Protein AF-A0A849WRM6-F1 (afdb_monomer_lite)

Foldseek 3Di:
DVLVVVLVVLVVVLVVLVVVLVVLVVVLVVLVVVLVVLVVVLPDPDDDPVRNVVSVVVSVVSVVVSVVSVVVNVVSVVVSVVSVVVSVVSVVVVVVVVVVVVVVVVPDDPPDPPDDDDDDDDDDDDDDDDD

pLDDT: mean 71.6, std 16.95, range [37.78, 93.0]

Sequence (131 aa):
TLNELYGDKLFALLIDHQAIELDLITLSHALDQYIIGLDKYAKSAEHTPAEQYFINSKSELLRSQLLTLTMFVKPLTDYKQNIITILDTLNMTTASAQMNDMQNLNSKPLRENNKEKKPKEPYEIMRGFHI

Radius of gyration: 36.37 Å; chains: 1; bounding box: 63×44×116 Å

Secondary structure (DSSP, 8-state):
-HHHHHHHHHHHHHHHHHHHHHHHHHHHHHHHHHHHHHHHHHHSS---HHHHHHHHHHHHHHHHHHHHHHHHHHHHHHHHHHHHHHHHHHHHHHHHHHHHHHHHHHTS---------PPPPP---------

Structure (mmCIF, N/CA/C/O backbone):
data_AF-A0A849WRM6-F1
#
_entry.id   AF-A0A849WRM6-F1
#
loop_
_atom_site.group_PDB
_atom_site.id
_atom_site.type_symbol
_atom_site.label_atom_id
_atom_site.label_alt_id
_atom_site.label_comp_id
_atom_site.label_asym_id
_atom_site.label_entity_id
_atom_site.label_seq_id
_atom_site.pdbx_PDB_ins_code
_atom_site.Cartn_x
_atom_site.Cartn_y
_atom_site.Cartn_z
_atom_site.occupancy
_atom_site.B_iso_or_equiv
_atom_site.auth_seq_id
_atom_site.auth_comp_id
_atom_site.auth_asym_id
_atom_site.auth_atom_id
_atom_site.pdbx_PDB_model_num
ATOM 1 N N . THR A 1 1 ? 15.266 -1.227 -32.917 1.00 61.25 1 THR A N 1
ATOM 2 C CA . THR A 1 1 ? 16.488 -1.950 -32.480 1.00 6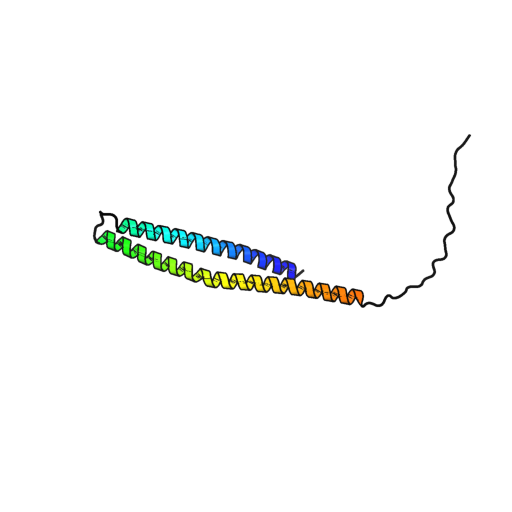1.25 1 THR A CA 1
ATOM 3 C C . THR A 1 1 ? 16.204 -2.751 -31.213 1.00 61.25 1 THR A C 1
ATOM 5 O O . THR A 1 1 ? 15.148 -2.565 -30.621 1.00 61.25 1 THR A O 1
ATOM 8 N N . LEU A 1 2 ? 17.094 -3.661 -30.786 1.00 57.31 2 LEU A N 1
ATOM 9 C CA . LEU A 1 2 ? 16.920 -4.412 -29.528 1.00 57.31 2 LEU A CA 1
ATOM 10 C C . LEU A 1 2 ? 16.798 -3.456 -28.316 1.00 57.31 2 LEU A C 1
ATOM 12 O O . LEU A 1 2 ? 15.981 -3.688 -27.431 1.00 57.31 2 LEU A O 1
ATOM 16 N N . ASN A 1 3 ? 17.539 -2.340 -28.343 1.00 61.44 3 ASN A N 1
ATOM 17 C CA . ASN A 1 3 ? 17.464 -1.271 -27.343 1.00 61.44 3 ASN A CA 1
ATOM 18 C C . ASN A 1 3 ? 16.114 -0.544 -27.332 1.00 61.44 3 ASN A C 1
ATOM 20 O O . ASN A 1 3 ? 15.598 -0.292 -26.254 1.00 61.44 3 ASN A O 1
ATOM 24 N N . GLU A 1 4 ? 15.516 -0.253 -28.491 1.00 65.81 4 GLU A N 1
ATOM 25 C CA . GLU A 1 4 ? 14.162 0.329 -28.549 1.00 65.81 4 GLU A CA 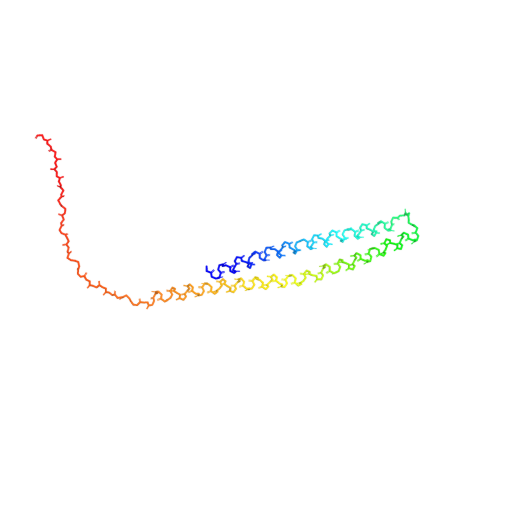1
ATOM 26 C C . GLU A 1 4 ? 13.115 -0.636 -27.964 1.00 65.81 4 GLU A C 1
ATOM 28 O O . GLU A 1 4 ? 12.329 -0.250 -27.109 1.00 65.81 4 GLU A O 1
ATOM 33 N N . LEU A 1 5 ? 13.167 -1.926 -28.327 1.00 68.31 5 LEU A N 1
ATOM 34 C CA . LEU A 1 5 ? 12.186 -2.913 -27.858 1.00 68.31 5 LEU A CA 1
ATOM 35 C C . LEU A 1 5 ? 12.258 -3.175 -26.343 1.00 68.31 5 LEU A C 1
ATOM 37 O O . LEU A 1 5 ? 11.227 -3.397 -25.707 1.00 68.31 5 LEU A O 1
ATOM 41 N N . TYR A 1 6 ? 13.460 -3.205 -25.759 1.00 72.12 6 TYR A N 1
ATOM 42 C CA . TYR A 1 6 ? 13.621 -3.374 -24.310 1.00 72.12 6 TYR A CA 1
ATOM 43 C C . TYR A 1 6 ? 13.480 -2.056 -23.540 1.00 72.12 6 TYR A C 1
ATOM 45 O O . TYR A 1 6 ? 12.997 -2.086 -22.410 1.00 72.12 6 TYR A O 1
ATOM 53 N N . GLY A 1 7 ? 13.818 -0.916 -24.149 1.00 73.19 7 GLY A N 1
ATOM 54 C CA . GLY A 1 7 ? 13.584 0.415 -23.589 1.00 73.19 7 GLY A CA 1
ATOM 55 C C . GLY A 1 7 ? 12.097 0.689 -23.376 1.00 73.19 7 GLY A C 1
ATOM 56 O O . GLY A 1 7 ? 11.702 1.037 -22.266 1.00 73.19 7 GLY A O 1
ATOM 57 N N . ASP A 1 8 ? 11.261 0.411 -24.381 1.00 72.81 8 ASP A N 1
ATOM 58 C CA . ASP A 1 8 ? 9.805 0.589 -24.285 1.00 72.81 8 ASP A CA 1
ATOM 59 C C . ASP A 1 8 ? 9.187 -0.298 -23.193 1.00 72.81 8 ASP A C 1
ATOM 61 O O . ASP A 1 8 ? 8.324 0.140 -22.432 1.00 72.81 8 ASP A O 1
ATOM 65 N N . LYS A 1 9 ? 9.664 -1.544 -23.058 1.00 74.50 9 LYS A N 1
ATOM 66 C CA . LYS A 1 9 ? 9.207 -2.468 -22.005 1.00 74.50 9 LYS A CA 1
ATOM 67 C C . LYS A 1 9 ? 9.613 -2.012 -20.606 1.00 74.50 9 LYS A C 1
ATOM 69 O O . LYS A 1 9 ? 8.813 -2.122 -19.683 1.00 74.50 9 LYS A O 1
ATOM 74 N N . LEU A 1 10 ? 10.838 -1.514 -20.441 1.00 76.56 10 LEU A N 1
ATOM 75 C CA . LEU A 1 10 ? 11.308 -0.962 -19.168 1.00 76.56 10 LEU A CA 1
ATOM 76 C C . LEU A 1 10 ? 10.547 0.316 -18.799 1.00 76.56 10 LEU A C 1
ATOM 78 O O . LEU A 1 10 ? 10.231 0.519 -17.630 1.00 76.56 10 LEU A O 1
ATOM 82 N N . PHE A 1 11 ? 10.203 1.145 -19.786 1.00 75.62 11 PHE A N 1
ATOM 83 C CA . PHE A 1 11 ? 9.400 2.345 -19.572 1.00 75.62 11 PHE A CA 1
ATOM 84 C C . PHE A 1 11 ? 7.955 2.007 -19.180 1.00 75.62 11 PHE A C 1
ATOM 86 O O . PHE A 1 11 ? 7.426 2.585 -18.234 1.00 75.62 11 PHE A O 1
ATOM 93 N N . ALA A 1 12 ? 7.335 1.025 -19.842 1.00 76.12 12 ALA A N 1
ATOM 94 C CA . ALA A 1 12 ? 6.016 0.519 -19.457 1.00 76.12 12 ALA A CA 1
ATOM 95 C C . ALA A 1 12 ? 6.020 -0.039 -18.023 1.00 76.12 12 ALA A C 1
ATOM 97 O O . ALA A 1 12 ? 5.171 0.325 -17.214 1.00 76.12 12 ALA A O 1
ATOM 98 N N . LEU A 1 13 ? 7.040 -0.829 -17.674 1.00 79.25 13 LEU A N 1
ATOM 99 C CA . LEU A 1 13 ? 7.220 -1.362 -16.323 1.00 79.25 13 LEU A CA 1
ATOM 100 C C . LEU A 1 13 ? 7.381 -0.250 -15.271 1.00 79.25 13 LEU A C 1
ATOM 102 O O . LEU A 1 13 ? 6.887 -0.387 -14.155 1.00 79.25 13 LEU A O 1
ATOM 106 N N . LEU A 1 14 ? 8.048 0.857 -15.617 1.00 79.44 14 LEU A N 1
ATOM 107 C CA . LEU A 1 14 ? 8.190 2.022 -14.740 1.00 79.44 14 LEU A CA 1
ATOM 108 C C . LEU A 1 14 ? 6.838 2.702 -14.468 1.00 79.44 14 LEU A C 1
ATOM 110 O O . LEU A 1 14 ? 6.570 3.086 -13.328 1.00 79.44 14 LEU A O 1
ATOM 114 N N . ILE A 1 15 ? 5.991 2.831 -15.494 1.00 76.38 15 ILE A N 1
ATOM 115 C CA . ILE A 1 15 ? 4.639 3.394 -15.368 1.00 76.38 15 ILE A CA 1
ATOM 116 C C . ILE A 1 15 ? 3.771 2.496 -14.483 1.00 76.38 15 ILE A C 1
ATOM 118 O O . ILE A 1 15 ? 3.176 2.989 -13.523 1.00 76.38 15 ILE A O 1
ATOM 122 N N . ASP A 1 16 ? 3.745 1.189 -14.756 1.00 79.06 16 ASP A N 1
ATOM 123 C CA . ASP A 1 16 ? 2.978 0.216 -13.966 1.00 79.06 16 ASP A CA 1
ATOM 124 C C . ASP A 1 16 ? 3.421 0.230 -12.500 1.00 79.06 16 ASP A C 1
ATOM 126 O O . ASP A 1 16 ? 2.603 0.253 -11.580 1.00 79.06 16 ASP A O 1
ATOM 130 N N . HIS A 1 17 ? 4.731 0.295 -12.268 1.00 82.75 17 HIS A N 1
ATOM 131 C CA . HIS A 1 17 ? 5.289 0.396 -10.931 1.00 82.75 17 HIS A CA 1
ATOM 132 C C . HIS A 1 17 ? 4.853 1.679 -10.208 1.00 82.75 17 HIS A C 1
ATOM 134 O O . HIS A 1 17 ? 4.506 1.641 -9.027 1.00 82.75 17 HIS A O 1
ATOM 140 N N . GLN A 1 18 ? 4.874 2.824 -10.892 1.00 79.81 18 GLN A N 1
ATOM 141 C CA . GLN A 1 18 ? 4.431 4.093 -10.316 1.00 79.81 18 GLN A CA 1
ATOM 142 C C . GLN A 1 18 ? 2.929 4.081 -9.989 1.00 79.81 18 GLN A C 1
ATOM 144 O O . GLN A 1 18 ? 2.529 4.658 -8.978 1.00 79.81 18 GLN A O 1
ATOM 149 N N . ALA A 1 19 ? 2.111 3.406 -10.800 1.00 81.38 19 ALA A N 1
ATOM 150 C CA . ALA A 1 19 ? 0.693 3.211 -10.513 1.00 81.38 19 ALA A CA 1
ATOM 151 C C . ALA A 1 19 ? 0.487 2.354 -9.251 1.00 81.38 19 ALA A C 1
ATOM 153 O O . ALA A 1 19 ? -0.237 2.765 -8.350 1.00 81.38 19 ALA A O 1
ATOM 154 N N . ILE A 1 20 ? 1.202 1.230 -9.129 1.00 83.06 20 ILE A N 1
ATOM 155 C CA . ILE A 1 20 ? 1.151 0.360 -7.940 1.00 83.06 20 ILE A CA 1
ATOM 156 C C . ILE A 1 20 ? 1.614 1.105 -6.677 1.00 83.06 20 ILE A C 1
ATOM 158 O O . ILE A 1 20 ? 1.003 0.971 -5.618 1.00 83.06 20 ILE A O 1
ATOM 162 N N . GLU A 1 21 ? 2.684 1.901 -6.775 1.00 83.31 21 GLU A N 1
ATOM 163 C CA . GLU A 1 21 ? 3.181 2.741 -5.675 1.00 83.31 21 GLU A CA 1
ATOM 164 C C . GLU A 1 21 ? 2.099 3.727 -5.203 1.00 83.31 21 GLU A C 1
ATOM 166 O O . GLU A 1 21 ? 1.846 3.842 -4.002 1.00 83.31 21 GLU A O 1
ATOM 171 N N . LEU A 1 22 ? 1.420 4.392 -6.143 1.00 83.81 22 LEU A N 1
ATOM 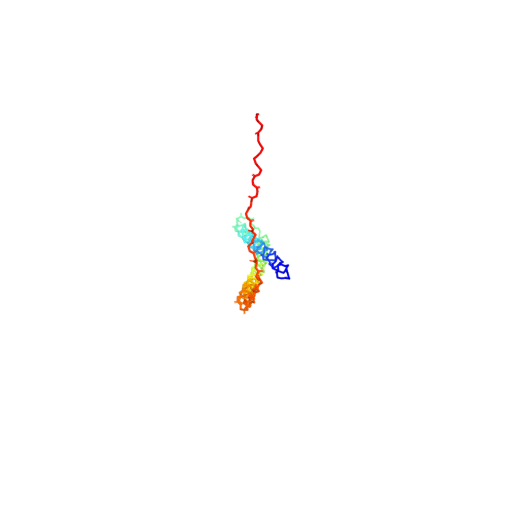172 C CA . LEU A 1 22 ? 0.339 5.325 -5.837 1.00 83.81 22 LEU A CA 1
ATOM 173 C C . LEU A 1 22 ? -0.859 4.617 -5.191 1.00 83.81 22 LEU A C 1
ATOM 175 O O . LEU A 1 22 ? -1.340 5.074 -4.154 1.00 83.81 22 LEU A O 1
ATOM 179 N N . ASP A 1 23 ? -1.291 3.486 -5.748 1.00 84.81 23 ASP A N 1
ATOM 180 C CA . ASP A 1 23 ? -2.405 2.696 -5.219 1.00 84.81 23 ASP A CA 1
ATOM 181 C C . ASP A 1 23 ? -2.133 2.228 -3.783 1.00 84.81 23 ASP A C 1
ATOM 183 O O . ASP A 1 23 ? -3.012 2.310 -2.920 1.00 84.81 23 ASP A O 1
ATOM 187 N N . LEU A 1 24 ? -0.902 1.798 -3.484 1.00 85.69 24 LEU A N 1
ATOM 188 C CA . LEU A 1 24 ? -0.502 1.398 -2.132 1.00 85.69 24 LEU A CA 1
ATOM 189 C C . LEU A 1 24 ? -0.492 2.570 -1.150 1.00 85.69 24 LEU A C 1
ATOM 191 O O . LEU A 1 24 ? -0.926 2.400 -0.007 1.00 85.69 24 LEU A O 1
ATOM 195 N N . ILE A 1 25 ? -0.030 3.750 -1.571 1.00 85.56 25 ILE A N 1
ATOM 196 C CA . ILE A 1 25 ? -0.078 4.967 -0.746 1.00 85.56 25 ILE A CA 1
ATOM 197 C C . ILE A 1 25 ? -1.535 5.340 -0.456 1.00 85.56 25 ILE A C 1
ATOM 199 O O . ILE A 1 25 ? -1.893 5.571 0.702 1.00 85.56 25 ILE A O 1
ATOM 203 N N . THR A 1 26 ? -2.391 5.348 -1.480 1.00 87.12 26 THR A N 1
ATOM 204 C CA . THR A 1 26 ? -3.819 5.656 -1.342 1.00 87.12 26 THR A CA 1
ATOM 205 C C . THR A 1 26 ? -4.524 4.655 -0.430 1.00 87.12 26 THR A C 1
ATOM 207 O O . THR A 1 26 ? -5.262 5.066 0.467 1.00 87.12 26 THR A O 1
ATOM 210 N N . LEU A 1 27 ? -4.266 3.354 -0.596 1.00 86.44 27 LEU A N 1
ATOM 211 C CA . LEU A 1 27 ? -4.844 2.307 0.246 1.00 86.44 27 LEU A CA 1
ATOM 212 C C . LEU A 1 27 ? -4.361 2.412 1.696 1.00 86.44 27 LEU A C 1
ATOM 214 O O . LEU A 1 27 ? -5.171 2.311 2.617 1.00 86.44 27 LEU A O 1
ATOM 218 N N . SER A 1 28 ? -3.065 2.659 1.905 1.00 88.12 28 SER A N 1
ATOM 219 C CA . SER A 1 28 ? -2.489 2.846 3.243 1.00 88.12 28 SER A CA 1
ATOM 220 C C . SER A 1 28 ? -3.119 4.048 3.946 1.00 88.12 28 SER A C 1
ATOM 222 O O . SER A 1 28 ? -3.506 3.951 5.109 1.00 88.12 28 SER A O 1
ATOM 224 N N . HIS A 1 29 ? -3.300 5.159 3.227 1.00 88.94 29 HIS A N 1
ATOM 225 C CA . HIS A 1 29 ? -3.964 6.343 3.760 1.00 88.94 29 HIS A CA 1
ATOM 226 C C . HIS A 1 29 ? -5.438 6.082 4.102 1.00 88.94 29 HIS A C 1
ATOM 228 O O . HIS A 1 29 ? -5.888 6.433 5.192 1.00 88.94 29 HIS A O 1
ATOM 234 N N . ALA A 1 30 ? -6.192 5.433 3.209 1.00 89.38 30 ALA A N 1
ATOM 235 C CA . ALA A 1 30 ? -7.595 5.099 3.452 1.00 89.38 30 ALA A CA 1
ATOM 236 C C . ALA A 1 30 ? -7.763 4.176 4.672 1.00 89.38 30 ALA A C 1
ATOM 238 O O . ALA A 1 30 ? -8.659 4.382 5.494 1.00 89.38 30 ALA A O 1
ATOM 239 N N . LEU A 1 31 ? -6.873 3.191 4.816 1.00 89.00 31 LEU A N 1
ATOM 240 C CA . LEU A 1 31 ? -6.861 2.272 5.949 1.00 89.00 31 LEU A CA 1
ATOM 241 C C . LEU A 1 31 ? -6.531 2.988 7.266 1.00 89.00 31 LEU A C 1
ATOM 243 O O . LEU A 1 31 ? -7.207 2.752 8.267 1.00 89.00 31 LEU A O 1
ATOM 247 N N . ASP A 1 32 ? -5.554 3.896 7.266 1.00 91.19 32 ASP A N 1
ATOM 248 C CA . ASP A 1 32 ? -5.218 4.724 8.431 1.00 91.19 32 ASP A CA 1
ATOM 249 C C . ASP A 1 32 ? -6.406 5.596 8.876 1.00 91.19 32 ASP A C 1
ATOM 251 O O . ASP A 1 32 ? -6.791 5.589 10.048 1.00 91.19 32 ASP A O 1
ATOM 255 N N . GLN A 1 33 ? -7.084 6.260 7.931 1.00 93.00 33 GLN A N 1
ATOM 256 C CA . GLN A 1 33 ? -8.295 7.035 8.232 1.00 93.00 33 GLN A CA 1
ATOM 257 C C . GLN A 1 33 ? -9.421 6.165 8.804 1.00 93.00 33 GLN A C 1
ATOM 259 O O . GLN A 1 33 ? -10.114 6.582 9.737 1.00 93.00 33 GLN A O 1
ATOM 264 N N . TYR A 1 34 ? -9.589 4.946 8.288 1.00 91.06 34 TYR A N 1
ATOM 265 C CA . TYR A 1 34 ? -10.572 4.003 8.810 1.00 91.06 34 TYR A CA 1
ATOM 266 C C . TYR A 1 34 ? -10.241 3.555 10.244 1.00 91.06 34 TYR A C 1
ATOM 268 O O . TYR A 1 34 ? -11.131 3.539 11.096 1.00 91.06 34 TYR A O 1
ATOM 276 N N . ILE A 1 35 ? -8.967 3.275 10.550 1.00 90.50 35 ILE A N 1
ATOM 277 C CA . ILE A 1 35 ? -8.501 2.956 11.913 1.00 90.50 35 ILE A CA 1
ATOM 278 C C . ILE A 1 35 ? -8.777 4.126 12.866 1.00 90.50 35 ILE A C 1
ATOM 280 O O . ILE A 1 35 ? -9.326 3.919 13.948 1.00 90.50 35 ILE A O 1
ATOM 284 N N . ILE A 1 36 ? -8.475 5.362 12.456 1.00 91.31 36 ILE A N 1
ATOM 285 C CA . ILE A 1 36 ? -8.774 6.570 13.244 1.00 91.31 36 ILE A CA 1
ATOM 286 C C . ILE A 1 36 ? -10.283 6.695 13.504 1.00 91.31 36 ILE A C 1
ATOM 288 O O . ILE A 1 36 ? -10.698 7.060 14.608 1.00 91.31 36 ILE A O 1
ATOM 292 N N . GLY A 1 37 ? -11.114 6.401 12.501 1.00 89.56 37 GLY A N 1
ATOM 293 C CA . GLY A 1 37 ? -12.571 6.368 12.632 1.00 89.56 37 GLY A CA 1
ATOM 294 C C . GLY A 1 37 ? -13.041 5.326 13.647 1.00 89.56 37 GLY A C 1
ATOM 295 O O . GLY A 1 37 ? -13.842 5.648 14.525 1.00 89.56 37 GLY A O 1
ATOM 296 N N . LEU A 1 38 ? -12.490 4.111 13.582 1.00 86.31 38 LEU A N 1
ATOM 297 C CA . LEU A 1 38 ? -12.773 3.039 14.537 1.00 86.31 38 LEU A CA 1
ATOM 298 C C . LEU A 1 38 ? -12.349 3.395 15.961 1.00 86.31 38 LEU A C 1
ATOM 300 O O . LEU A 1 38 ? -13.106 3.145 16.891 1.00 86.31 38 LEU A O 1
ATOM 304 N N . ASP A 1 39 ? -11.188 4.019 16.155 1.00 88.06 39 ASP A N 1
ATOM 305 C CA . ASP A 1 39 ? -10.739 4.445 17.485 1.00 88.06 39 ASP A CA 1
ATOM 306 C C . ASP A 1 39 ? -11.642 5.532 18.078 1.00 88.06 39 ASP A C 1
ATOM 308 O O . ASP A 1 39 ? -11.896 5.553 19.283 1.00 88.06 39 ASP A O 1
ATOM 312 N N . LYS A 1 40 ? -12.124 6.460 17.241 1.00 89.94 40 LYS A N 1
ATOM 313 C CA . LYS A 1 40 ? -13.099 7.480 17.656 1.00 89.94 40 LYS A CA 1
ATOM 314 C C . LYS A 1 40 ? -14.433 6.840 18.017 1.00 89.94 40 LYS A C 1
ATOM 316 O O . LYS A 1 40 ? -15.005 7.204 19.039 1.00 89.94 40 LYS A O 1
ATOM 321 N N . TYR A 1 41 ? -14.885 5.879 17.214 1.00 86.56 41 TYR A N 1
ATOM 322 C CA . TYR A 1 41 ? -16.084 5.098 17.495 1.00 86.56 41 TYR A CA 1
ATOM 323 C C . TYR A 1 41 ? -15.936 4.323 18.805 1.00 86.56 41 TYR A C 1
ATOM 325 O O . TYR A 1 41 ? -16.787 4.449 19.668 1.00 86.56 41 TYR A O 1
ATOM 333 N N . ALA A 1 42 ? -14.815 3.639 19.039 1.00 85.38 42 ALA A N 1
ATOM 334 C CA . ALA A 1 42 ? -14.546 2.946 20.300 1.00 85.38 42 ALA A CA 1
ATOM 335 C C . ALA A 1 42 ? -14.602 3.886 21.518 1.00 85.38 42 ALA A C 1
ATOM 337 O O . ALA A 1 42 ? -14.958 3.469 22.614 1.00 85.38 42 ALA A O 1
ATOM 338 N N . LYS A 1 43 ? -14.226 5.157 21.348 1.00 85.62 43 LYS A N 1
ATOM 339 C CA . LYS A 1 43 ? -14.233 6.170 22.415 1.00 85.62 43 LYS A CA 1
ATOM 340 C C . LYS A 1 43 ? -15.582 6.875 22.588 1.00 85.62 43 LYS A C 1
ATOM 342 O O . LYS A 1 43 ? -15.718 7.641 23.542 1.00 85.62 43 LYS A O 1
ATOM 347 N N . SER A 1 44 ? -16.556 6.671 21.698 1.00 85.44 44 SER A N 1
ATOM 348 C CA . SER A 1 44 ? -17.891 7.243 21.878 1.00 85.44 44 SER A CA 1
ATOM 349 C C . SER A 1 44 ? -18.627 6.520 23.006 1.00 85.44 44 SER A C 1
ATOM 351 O O . SER A 1 44 ? -18.528 5.303 23.138 1.00 85.44 44 SER A O 1
ATOM 353 N N . ALA A 1 45 ? -19.359 7.265 23.831 1.00 64.31 45 ALA A N 1
ATOM 354 C CA . ALA A 1 45 ? -20.108 6.701 24.946 1.00 64.31 45 ALA A CA 1
ATOM 355 C C . ALA A 1 45 ? -21.318 5.917 24.416 1.00 64.31 45 ALA A C 1
ATOM 357 O O . ALA A 1 45 ? -22.259 6.555 23.968 1.00 64.31 45 ALA A O 1
ATOM 358 N N . GLU A 1 46 ? -21.228 4.579 24.409 1.00 80.00 46 GLU A N 1
ATOM 359 C CA . GLU A 1 46 ? -22.313 3.564 24.418 1.00 80.00 46 GLU A CA 1
ATOM 360 C C . GLU A 1 46 ? -21.799 2.204 23.888 1.00 80.00 46 GLU A C 1
ATOM 362 O O . GLU A 1 46 ? -22.358 1.632 22.960 1.00 80.00 46 GLU A O 1
ATOM 367 N N . HIS A 1 47 ? -20.726 1.661 24.478 1.00 85.56 47 HIS A N 1
ATOM 368 C CA . HIS A 1 47 ? -20.251 0.306 24.154 1.00 85.56 47 HIS A CA 1
ATOM 369 C C . HIS A 1 47 ? -20.276 -0.586 25.383 1.00 85.56 47 HIS A C 1
ATOM 371 O O . HIS A 1 47 ? -19.804 -0.215 26.461 1.00 85.56 47 HIS A O 1
ATOM 377 N N . THR A 1 48 ? -20.783 -1.800 25.218 1.00 90.50 48 THR A N 1
ATOM 378 C CA . THR A 1 48 ? -20.557 -2.873 26.181 1.00 90.50 48 THR A CA 1
ATOM 379 C C . THR A 1 48 ? -19.071 -3.265 26.189 1.00 90.50 48 THR A C 1
ATOM 381 O O . THR A 1 48 ? -18.366 -3.096 25.189 1.00 90.50 48 THR A O 1
ATOM 384 N N . PRO A 1 49 ? -18.558 -3.868 27.279 1.00 90.06 49 PRO A N 1
ATOM 385 C CA . PRO A 1 49 ? -17.174 -4.348 27.322 1.00 90.06 49 PRO A CA 1
ATOM 386 C C . PRO A 1 49 ? -16.813 -5.326 26.189 1.00 90.06 49 PRO A C 1
ATOM 388 O O . PRO A 1 49 ? -15.673 -5.343 25.728 1.00 90.06 49 PRO A O 1
ATOM 391 N N . ALA A 1 50 ? -17.779 -6.124 25.719 1.00 90.50 50 ALA A N 1
ATOM 392 C CA . ALA A 1 50 ? -17.582 -7.059 24.614 1.00 90.50 50 ALA A CA 1
ATOM 393 C C . ALA A 1 50 ? -17.434 -6.338 23.263 1.00 90.50 50 ALA A C 1
ATOM 395 O O . ALA A 1 50 ? -16.557 -6.690 22.474 1.00 90.50 50 ALA A O 1
ATOM 396 N N . GLU A 1 51 ? -18.240 -5.303 23.014 1.00 89.62 51 GLU A N 1
ATOM 397 C CA . GLU A 1 51 ? -18.123 -4.455 21.821 1.00 89.62 51 GLU A CA 1
ATOM 398 C C . GLU A 1 51 ? -16.802 -3.689 21.827 1.00 89.62 51 GLU A C 1
ATOM 400 O O . GLU A 1 51 ? -16.085 -3.692 20.829 1.00 89.62 51 GLU A O 1
ATOM 405 N N . GLN A 1 52 ? -16.416 -3.133 22.979 1.00 89.19 52 GLN A N 1
ATOM 406 C CA . GLN A 1 52 ? -15.132 -2.457 23.155 1.00 89.19 52 GLN A CA 1
ATOM 407 C C . GLN A 1 52 ? -13.955 -3.382 22.810 1.00 89.19 52 GLN A C 1
ATOM 409 O O . GLN A 1 52 ? -13.045 -2.999 22.073 1.00 89.19 52 GLN A O 1
ATOM 414 N N . TYR A 1 53 ? -13.983 -4.617 23.319 1.00 89.62 53 TYR A N 1
ATOM 415 C CA . TYR A 1 53 ? -12.971 -5.629 23.027 1.00 89.62 53 TYR A CA 1
ATOM 416 C C . TYR A 1 53 ? -12.937 -5.983 21.535 1.00 89.62 53 TYR A C 1
ATOM 418 O O . TYR A 1 53 ? -11.866 -6.014 20.926 1.00 89.62 53 TYR A O 1
ATOM 426 N N . PHE A 1 54 ? -14.106 -6.194 20.924 1.00 90.06 54 PHE A N 1
ATOM 427 C CA . PHE A 1 54 ? -14.209 -6.498 19.502 1.00 90.06 54 PHE A CA 1
ATOM 428 C C . PHE A 1 54 ? -13.641 -5.367 18.636 1.00 90.06 54 PHE A C 1
ATOM 430 O O . PHE A 1 54 ? -12.788 -5.630 17.786 1.00 90.06 54 PHE A O 1
ATOM 437 N N . ILE A 1 55 ? -14.043 -4.116 18.877 1.00 87.38 55 ILE A N 1
ATOM 438 C CA . ILE A 1 55 ? -13.572 -2.952 18.113 1.00 87.38 55 ILE A CA 1
ATOM 439 C C . ILE A 1 55 ? -12.053 -2.803 18.248 1.00 87.38 55 ILE A C 1
ATOM 441 O O . ILE A 1 55 ? -11.361 -2.684 17.237 1.00 87.38 55 ILE A O 1
ATOM 445 N N . ASN A 1 56 ? -11.517 -2.907 19.468 1.00 87.44 56 ASN A N 1
ATOM 446 C CA . ASN A 1 56 ? -10.076 -2.816 19.705 1.00 87.44 56 ASN A CA 1
ATOM 447 C C . ASN A 1 56 ? -9.301 -3.920 18.969 1.00 87.44 56 ASN A C 1
ATOM 449 O O . ASN A 1 56 ? -8.307 -3.624 18.305 1.00 87.44 56 ASN A O 1
ATOM 453 N N . SER A 1 57 ? -9.791 -5.166 19.003 1.00 86.38 57 SER A N 1
ATOM 454 C CA . SER A 1 57 ? -9.159 -6.286 18.289 1.00 86.38 57 SER A CA 1
ATOM 455 C C . SER A 1 57 ? -9.133 -6.073 16.769 1.00 86.38 57 SER A C 1
ATOM 457 O O . SER A 1 57 ? -8.162 -6.422 16.095 1.00 86.38 57 SER A O 1
ATOM 459 N N . LYS A 1 58 ? -10.178 -5.443 16.213 1.00 87.00 58 LYS A N 1
ATOM 460 C CA . LYS A 1 58 ? -10.226 -5.073 14.796 1.00 87.00 58 LYS A CA 1
ATOM 461 C C . LYS A 1 58 ? -9.243 -3.954 14.483 1.00 87.00 58 LYS A C 1
ATOM 463 O O . LYS A 1 58 ? -8.505 -4.082 13.510 1.00 87.00 58 LYS A O 1
ATOM 468 N N . SER A 1 59 ? -9.172 -2.911 15.308 1.00 86.38 59 SER A N 1
ATOM 469 C CA . SER A 1 59 ? -8.187 -1.840 15.133 1.00 86.38 59 SER A CA 1
ATOM 470 C C . SER A 1 59 ? -6.748 -2.367 15.182 1.00 86.38 59 SER A C 1
ATOM 472 O O . SER A 1 59 ? -5.925 -1.967 14.362 1.00 86.38 59 SER A O 1
ATOM 474 N N . GLU A 1 60 ? -6.423 -3.292 16.089 1.00 89.44 60 GLU A N 1
ATOM 475 C CA . GLU A 1 60 ? -5.094 -3.923 16.156 1.00 89.44 60 GLU A CA 1
ATOM 476 C C . GLU A 1 60 ? -4.760 -4.742 14.904 1.00 89.44 60 GLU A C 1
ATOM 478 O O . GLU A 1 60 ? -3.679 -4.579 14.332 1.00 89.44 60 GLU A O 1
ATOM 483 N N . LEU A 1 61 ? -5.700 -5.564 14.425 1.00 90.25 61 LEU A N 1
ATOM 484 C CA . LEU A 1 61 ? -5.522 -6.322 13.185 1.00 90.25 61 LEU A CA 1
ATOM 485 C C . LEU A 1 61 ? -5.277 -5.394 11.986 1.00 90.25 61 LEU A C 1
ATOM 487 O O . LEU A 1 61 ? -4.359 -5.625 11.199 1.00 90.25 61 LEU A O 1
ATOM 491 N N . LEU A 1 62 ? -6.066 -4.326 11.860 1.00 88.44 62 LEU A N 1
ATOM 492 C CA . LEU A 1 62 ? -5.940 -3.372 10.758 1.00 88.44 62 LEU A CA 1
ATOM 493 C C . LEU A 1 62 ? -4.612 -2.606 10.817 1.00 88.44 62 LEU A C 1
ATOM 495 O O . LEU A 1 62 ? -3.989 -2.399 9.778 1.00 88.44 62 LEU A O 1
ATOM 499 N N . ARG A 1 63 ? -4.114 -2.257 12.012 1.00 89.88 63 ARG A N 1
ATOM 500 C CA . ARG A 1 63 ? -2.771 -1.666 12.173 1.00 89.88 63 ARG A CA 1
ATOM 501 C C . ARG A 1 63 ? -1.661 -2.620 11.732 1.00 89.88 63 ARG A C 1
ATOM 503 O O . ARG A 1 63 ? -0.698 -2.184 11.106 1.00 89.88 63 ARG A O 1
ATOM 510 N N . SER A 1 64 ? -1.799 -3.918 12.006 1.00 91.38 64 SER A N 1
ATOM 511 C CA . SER A 1 64 ? -0.851 -4.931 11.520 1.00 91.38 64 SER A CA 1
ATOM 512 C C . SER A 1 64 ? -0.863 -5.049 9.988 1.00 91.38 64 SER A C 1
ATOM 514 O O . SER A 1 64 ? 0.198 -5.134 9.359 1.00 91.38 64 SER A O 1
ATOM 516 N N . GLN A 1 65 ? -2.043 -4.982 9.368 1.00 87.12 65 GLN A N 1
ATOM 517 C CA . GLN A 1 65 ? -2.175 -4.973 7.908 1.00 87.12 65 GLN A CA 1
ATOM 518 C C . GLN A 1 65 ? -1.604 -3.690 7.287 1.00 87.12 65 GLN A C 1
ATOM 520 O O . GLN A 1 65 ? -0.897 -3.766 6.284 1.00 87.12 65 GLN A O 1
ATOM 525 N N . LEU A 1 66 ? -1.826 -2.530 7.912 1.00 87.69 66 LEU A N 1
ATOM 526 C CA . LEU A 1 66 ? -1.245 -1.253 7.489 1.00 87.69 66 LEU A CA 1
ATOM 527 C C . LEU A 1 66 ? 0.289 -1.282 7.532 1.00 87.69 66 LEU A C 1
ATOM 529 O O . LEU A 1 66 ? 0.948 -0.854 6.583 1.00 87.69 66 LEU A O 1
ATOM 533 N N . LEU A 1 67 ? 0.869 -1.844 8.598 1.00 89.06 67 LEU A N 1
ATOM 534 C CA . LEU A 1 67 ? 2.316 -2.044 8.693 1.00 89.06 67 LEU A CA 1
ATOM 535 C C . LEU A 1 67 ? 2.827 -2.922 7.542 1.00 89.06 67 LEU A C 1
ATOM 537 O O . LEU A 1 67 ? 3.815 -2.578 6.898 1.00 89.06 67 LEU A O 1
ATOM 541 N N . THR A 1 68 ? 2.117 -4.012 7.246 1.00 84.19 68 THR A N 1
ATOM 542 C CA . THR A 1 68 ? 2.452 -4.920 6.140 1.00 84.19 68 THR A CA 1
ATOM 543 C C . THR A 1 68 ? 2.431 -4.201 4.791 1.00 84.19 68 THR A C 1
ATOM 545 O O . THR A 1 68 ? 3.397 -4.302 4.040 1.00 84.19 68 THR A O 1
ATOM 548 N N . LEU A 1 69 ? 1.385 -3.420 4.499 1.00 81.62 69 LEU A N 1
ATOM 549 C CA . LEU A 1 69 ? 1.300 -2.618 3.270 1.00 81.62 69 LEU A CA 1
ATOM 550 C C . LEU A 1 69 ? 2.471 -1.633 3.154 1.00 81.62 69 LEU A C 1
ATOM 552 O O . LEU A 1 69 ? 3.103 -1.537 2.103 1.00 81.62 69 LEU A O 1
ATOM 556 N N . THR A 1 70 ? 2.823 -0.973 4.257 1.00 79.00 70 THR A N 1
ATOM 557 C CA . THR A 1 70 ? 3.927 -0.001 4.302 1.00 79.00 70 THR A CA 1
ATOM 558 C C . THR A 1 70 ? 5.291 -0.665 4.067 1.00 79.00 70 THR A C 1
ATOM 560 O O . THR A 1 70 ? 6.173 -0.071 3.446 1.00 79.00 70 THR A O 1
ATOM 563 N N . MET A 1 71 ? 5.473 -1.920 4.496 1.00 81.69 71 MET A N 1
ATOM 564 C CA . MET A 1 71 ? 6.709 -2.677 4.258 1.00 81.69 71 MET A CA 1
ATOM 565 C C . MET A 1 71 ? 6.960 -2.984 2.776 1.00 81.69 71 MET A C 1
ATOM 567 O O . MET A 1 71 ? 8.118 -3.131 2.389 1.00 81.69 71 MET A O 1
ATOM 571 N N . PHE A 1 72 ? 5.921 -3.042 1.940 1.00 76.44 72 PHE A N 1
ATOM 572 C CA . PHE A 1 72 ? 6.078 -3.258 0.498 1.00 76.44 72 PHE A CA 1
ATOM 573 C C . PHE A 1 72 ? 6.478 -1.993 -0.270 1.00 76.44 72 PHE A C 1
ATOM 575 O O . PHE A 1 72 ? 7.027 -2.105 -1.362 1.00 76.44 72 PHE A O 1
ATOM 582 N N . VAL A 1 73 ? 6.292 -0.800 0.302 1.00 72.00 73 VAL A N 1
ATOM 583 C CA . VAL A 1 73 ? 6.616 0.469 -0.372 1.00 72.00 73 VAL A CA 1
ATOM 584 C C . VAL A 1 73 ? 8.125 0.624 -0.598 1.00 72.00 73 VAL A C 1
ATOM 586 O O . VAL A 1 73 ? 8.548 1.017 -1.680 1.00 72.00 73 VAL A O 1
ATOM 589 N N . LYS A 1 74 ? 8.967 0.260 0.379 1.00 71.25 74 LYS A N 1
ATOM 590 C CA . LYS A 1 74 ? 10.431 0.420 0.270 1.00 71.25 74 LYS A CA 1
ATOM 591 C C . LYS A 1 74 ? 11.064 -0.458 -0.833 1.00 71.25 74 LYS A C 1
ATOM 593 O O . LYS A 1 74 ? 11.791 0.096 -1.655 1.00 71.25 74 LYS A O 1
ATOM 598 N N . PRO A 1 75 ? 10.782 -1.775 -0.918 1.00 74.56 75 PRO A N 1
ATOM 599 C CA . PRO A 1 75 ? 11.260 -2.611 -2.023 1.00 74.56 75 PRO A CA 1
ATOM 600 C C . PRO A 1 75 ? 10.809 -2.123 -3.404 1.00 74.56 75 PRO A C 1
ATOM 602 O O . PRO A 1 75 ? 11.549 -2.270 -4.375 1.00 74.56 75 PRO A O 1
ATOM 605 N N . LEU A 1 76 ? 9.615 -1.529 -3.492 1.00 74.50 76 LEU A N 1
ATOM 606 C CA . LEU A 1 76 ? 9.113 -0.918 -4.720 1.00 74.50 76 LEU A CA 1
ATOM 607 C C . LEU A 1 76 ? 9.968 0.302 -5.105 1.00 74.50 76 LEU A C 1
ATOM 609 O O . LEU A 1 76 ? 10.469 0.389 -6.225 1.00 74.50 76 LEU A O 1
ATOM 613 N N . THR A 1 77 ? 10.256 1.211 -4.170 1.00 74.44 77 THR A 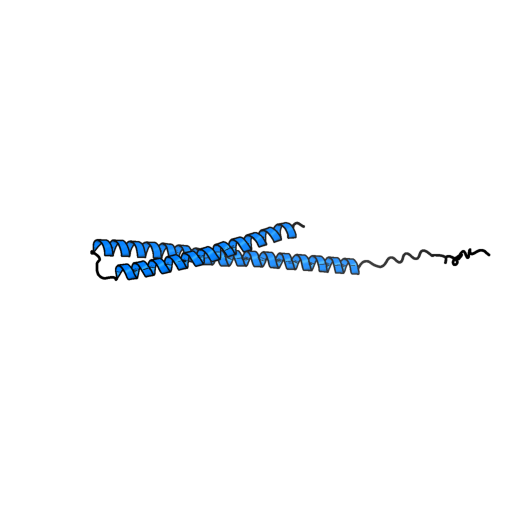N 1
ATOM 614 C CA . THR A 1 77 ? 11.155 2.348 -4.443 1.00 74.44 77 THR A CA 1
ATOM 615 C C . THR A 1 77 ? 12.532 1.896 -4.953 1.00 74.44 77 THR A C 1
ATOM 617 O O . THR A 1 77 ? 13.039 2.455 -5.929 1.00 74.44 77 THR A O 1
ATOM 620 N N . ASP A 1 78 ? 13.110 0.853 -4.353 1.00 78.50 78 ASP A N 1
ATOM 621 C CA . ASP A 1 78 ? 14.403 0.303 -4.779 1.00 78.50 78 ASP A CA 1
ATOM 622 C C . ASP A 1 78 ? 14.320 -0.318 -6.193 1.00 78.50 78 ASP A C 1
ATOM 624 O O . ASP A 1 78 ? 15.202 -0.109 -7.030 1.00 78.50 78 ASP A O 1
ATOM 628 N N . TYR A 1 79 ? 13.236 -1.037 -6.506 1.00 77.00 79 TYR A N 1
ATOM 629 C CA . TYR A 1 79 ? 13.003 -1.628 -7.829 1.00 77.00 79 TYR A CA 1
ATOM 630 C C . TYR A 1 79 ? 12.840 -0.568 -8.929 1.00 77.00 79 TYR A C 1
ATOM 632 O O . TYR A 1 79 ? 13.455 -0.675 -9.993 1.00 77.00 79 TYR A O 1
ATOM 640 N N . LYS A 1 80 ? 12.089 0.503 -8.651 1.00 79.31 80 LYS A N 1
ATOM 641 C CA . LYS A 1 80 ? 11.959 1.681 -9.524 1.00 79.31 80 LYS A CA 1
ATOM 642 C C . LYS A 1 80 ? 13.311 2.317 -9.823 1.00 79.31 80 LYS A C 1
ATOM 644 O O . LYS A 1 80 ? 13.615 2.596 -10.983 1.00 79.31 80 LYS A O 1
ATOM 649 N N . GLN A 1 81 ? 14.135 2.514 -8.793 1.00 79.69 81 GLN A N 1
ATOM 650 C CA . GLN A 1 81 ? 15.457 3.112 -8.958 1.00 79.69 81 GLN A CA 1
ATOM 651 C C . GLN A 1 81 ? 16.364 2.243 -9.840 1.00 79.69 81 GLN A C 1
ATOM 653 O O . GLN A 1 81 ? 17.072 2.775 -10.694 1.00 79.69 81 GLN A O 1
ATOM 658 N N . ASN A 1 82 ? 16.281 0.915 -9.709 1.00 79.81 82 ASN A N 1
ATOM 659 C CA . ASN A 1 82 ? 17.012 -0.010 -10.576 1.00 79.81 82 ASN A CA 1
ATOM 660 C C . ASN A 1 82 ? 16.571 0.091 -12.047 1.00 79.81 82 ASN A C 1
ATOM 662 O O . ASN A 1 82 ? 17.427 0.102 -12.931 1.00 79.81 82 ASN A O 1
ATOM 666 N N . ILE A 1 83 ? 15.266 0.214 -12.328 1.00 77.19 83 ILE A N 1
ATOM 667 C CA . ILE A 1 83 ? 14.761 0.417 -13.701 1.00 77.19 83 ILE A CA 1
ATOM 668 C C . ILE A 1 83 ? 15.307 1.723 -14.289 1.00 77.19 83 ILE A C 1
ATOM 670 O O . ILE A 1 83 ? 15.780 1.724 -15.426 1.00 77.19 83 ILE A O 1
ATOM 674 N N . ILE A 1 84 ? 15.299 2.812 -13.512 1.00 80.62 84 ILE A N 1
ATOM 675 C CA . ILE A 1 84 ? 15.851 4.110 -13.932 1.00 80.62 84 ILE A CA 1
ATOM 676 C C . ILE A 1 84 ? 17.343 3.978 -14.263 1.00 80.62 84 ILE A C 1
ATOM 678 O O . ILE A 1 84 ? 17.765 4.370 -15.347 1.00 80.62 84 ILE A O 1
ATOM 682 N N . THR A 1 85 ? 18.135 3.342 -13.394 1.00 83.50 85 THR A N 1
ATOM 683 C CA . THR A 1 85 ? 19.573 3.129 -13.634 1.00 83.50 85 THR A CA 1
ATOM 684 C C . THR A 1 85 ? 19.845 2.304 -14.897 1.00 83.50 85 THR A C 1
ATOM 686 O O . THR A 1 85 ? 20.785 2.601 -15.642 1.00 83.50 85 THR A O 1
ATOM 689 N N . ILE A 1 86 ? 19.024 1.287 -15.179 1.00 77.31 86 ILE A N 1
ATOM 690 C CA . ILE A 1 86 ? 19.131 0.501 -16.416 1.00 77.31 86 ILE A CA 1
ATOM 691 C C . ILE A 1 86 ? 18.809 1.377 -17.636 1.00 77.31 86 ILE A C 1
ATOM 693 O O . ILE A 1 86 ? 19.569 1.363 -18.606 1.00 77.31 86 ILE A O 1
ATOM 697 N N . LEU A 1 87 ? 17.728 2.162 -17.588 1.00 75.12 87 LEU A N 1
ATOM 698 C CA . LEU A 1 87 ? 17.332 3.073 -18.670 1.00 75.12 87 LEU A CA 1
ATOM 699 C C . LEU A 1 87 ? 18.410 4.131 -18.960 1.00 75.12 87 LEU A C 1
ATOM 701 O O . LEU A 1 87 ? 18.770 4.336 -20.121 1.00 75.12 87 LEU A O 1
ATOM 705 N N . ASP A 1 88 ? 18.987 4.740 -17.924 1.00 75.19 88 ASP A N 1
ATOM 706 C CA . ASP A 1 88 ? 20.073 5.718 -18.063 1.00 75.19 88 ASP A CA 1
ATOM 707 C C . ASP A 1 88 ? 21.319 5.095 -18.708 1.00 75.19 88 ASP A C 1
ATOM 709 O O . ASP A 1 88 ? 21.929 5.680 -19.609 1.00 75.19 88 ASP A O 1
ATOM 713 N N . THR A 1 89 ? 21.662 3.865 -18.313 1.00 78.06 89 THR A N 1
ATOM 714 C CA . THR A 1 89 ? 22.791 3.118 -18.889 1.00 78.06 89 THR A CA 1
ATOM 715 C C . THR A 1 89 ? 22.565 2.815 -20.372 1.00 78.06 89 THR A C 1
ATOM 717 O O . THR A 1 89 ? 23.474 2.989 -21.191 1.00 78.06 89 THR A O 1
ATOM 720 N N . LEU A 1 90 ? 21.350 2.407 -20.755 1.00 73.19 90 LEU A N 1
ATOM 721 C CA . LEU A 1 90 ? 20.993 2.176 -22.159 1.00 73.19 90 LEU A CA 1
ATOM 722 C C . LEU A 1 90 ? 21.094 3.469 -22.982 1.00 73.19 90 LEU A C 1
ATOM 724 O O . LEU A 1 90 ? 21.684 3.466 -24.068 1.00 73.19 90 LEU A O 1
ATOM 728 N N . ASN A 1 91 ? 20.608 4.590 -22.448 1.00 69.31 91 ASN A N 1
ATOM 729 C CA . ASN A 1 91 ? 20.683 5.890 -23.117 1.00 69.31 91 ASN A CA 1
ATOM 730 C C . ASN A 1 91 ? 22.137 6.355 -23.325 1.00 69.31 91 ASN A C 1
ATOM 732 O O . ASN A 1 91 ? 22.494 6.789 -24.424 1.00 69.31 91 ASN A O 1
ATOM 736 N N . MET A 1 92 ? 23.014 6.175 -22.332 1.00 54.34 92 MET A N 1
ATOM 737 C CA . MET A 1 92 ? 24.446 6.495 -22.457 1.00 54.34 92 MET A CA 1
ATOM 738 C C . MET A 1 92 ? 25.200 5.577 -23.431 1.00 54.34 92 MET A C 1
ATOM 740 O O . MET A 1 92 ? 26.099 6.028 -24.150 1.00 54.34 92 MET A O 1
ATOM 744 N N . THR A 1 93 ? 24.815 4.301 -23.508 1.00 56.38 93 THR A N 1
ATOM 745 C CA . THR A 1 93 ? 25.406 3.335 -24.452 1.00 56.38 93 THR A CA 1
ATOM 746 C C . THR A 1 93 ? 25.052 3.693 -25.897 1.00 56.38 93 THR A C 1
ATOM 748 O O . THR A 1 93 ? 25.901 3.629 -26.786 1.00 56.38 93 THR A O 1
ATOM 751 N N . THR A 1 94 ? 23.817 4.144 -26.130 1.00 57.03 94 THR A N 1
ATOM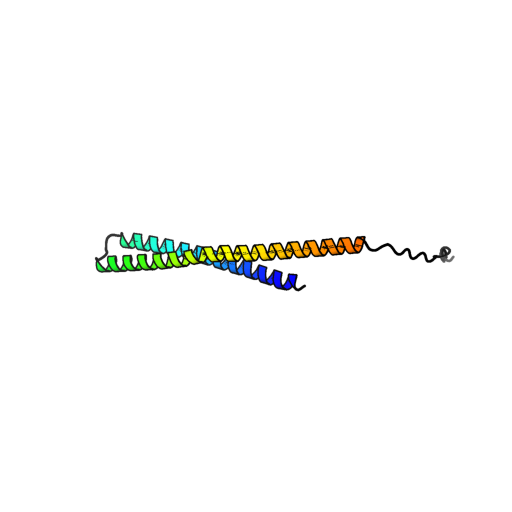 752 C CA . THR A 1 94 ? 23.350 4.558 -27.463 1.00 57.03 94 THR A CA 1
ATOM 753 C C . THR A 1 94 ? 24.042 5.846 -27.922 1.00 57.03 94 THR A C 1
ATOM 755 O O . THR A 1 94 ? 24.495 5.924 -29.064 1.00 57.03 94 THR A O 1
ATOM 758 N N . ALA A 1 95 ? 24.228 6.816 -27.019 1.00 49.16 95 ALA A N 1
ATOM 759 C CA . ALA A 1 95 ? 24.990 8.035 -27.300 1.00 49.16 95 ALA A CA 1
ATOM 760 C C . ALA A 1 95 ? 26.476 7.749 -27.605 1.00 49.16 95 ALA A C 1
ATOM 762 O O . ALA A 1 95 ? 27.041 8.326 -28.535 1.00 49.16 95 ALA A O 1
ATOM 763 N N . SER A 1 96 ? 27.098 6.809 -26.883 1.00 49.12 96 SER A N 1
ATOM 764 C CA . SER A 1 96 ? 28.495 6.404 -27.121 1.00 49.12 96 SER A CA 1
ATOM 765 C C . SER A 1 96 ? 28.679 5.652 -28.445 1.00 49.12 96 SER A C 1
ATOM 767 O O . SER A 1 96 ? 29.666 5.874 -29.146 1.00 49.12 96 SER A O 1
ATOM 769 N N . ALA A 1 97 ? 27.722 4.801 -28.828 1.00 56.56 97 ALA A N 1
ATOM 770 C CA . ALA A 1 97 ? 27.730 4.125 -30.126 1.00 56.56 97 ALA A CA 1
ATOM 771 C C . ALA A 1 97 ? 27.614 5.131 -31.286 1.00 56.56 97 ALA A C 1
ATOM 773 O O . ALA A 1 97 ? 28.400 5.077 -32.229 1.00 56.56 97 ALA A O 1
ATOM 774 N N . GLN A 1 98 ? 26.719 6.118 -31.165 1.00 54.50 98 GLN A N 1
ATOM 775 C CA . GLN A 1 98 ? 26.555 7.180 -32.164 1.00 54.50 98 GLN A CA 1
ATOM 776 C C . GLN A 1 98 ? 27.786 8.095 -32.278 1.00 54.50 98 GLN A C 1
ATOM 778 O O . GLN A 1 98 ? 28.138 8.518 -33.380 1.00 54.50 98 GLN A O 1
ATOM 783 N N . MET A 1 99 ? 28.474 8.385 -31.167 1.00 48.66 99 MET A N 1
ATOM 784 C CA . MET A 1 99 ? 29.729 9.146 -31.187 1.00 48.66 99 MET A CA 1
ATOM 785 C C . MET A 1 99 ? 30.882 8.362 -31.830 1.00 48.66 99 MET A C 1
ATOM 787 O O . MET A 1 99 ? 31.626 8.935 -32.627 1.00 48.66 99 MET A O 1
ATOM 791 N N . ASN A 1 100 ? 31.006 7.061 -31.551 1.00 50.03 100 ASN A N 1
ATOM 792 C CA . ASN A 1 100 ? 32.013 6.205 -32.187 1.00 50.03 100 ASN A CA 1
ATOM 793 C C . ASN A 1 100 ? 31.764 6.040 -33.693 1.00 50.03 100 ASN A C 1
ATOM 795 O O . ASN A 1 100 ? 32.710 6.104 -34.479 1.00 50.03 100 ASN A O 1
ATOM 799 N N . ASP A 1 101 ? 30.506 5.907 -34.116 1.00 54.06 101 ASP A N 1
ATOM 800 C CA . ASP A 1 101 ? 30.150 5.827 -35.535 1.00 54.06 101 ASP A CA 1
ATOM 801 C C . ASP A 1 101 ? 30.411 7.154 -36.267 1.00 54.06 101 ASP A C 1
ATOM 803 O O . ASP A 1 101 ? 30.953 7.149 -37.376 1.00 54.06 101 ASP A O 1
ATOM 807 N N . MET A 1 102 ? 30.129 8.305 -35.638 1.00 52.62 102 MET A N 1
ATOM 808 C CA . MET A 1 102 ? 30.501 9.621 -36.182 1.00 52.62 102 MET A CA 1
ATOM 809 C C . MET A 1 102 ? 32.020 9.812 -36.285 1.00 52.62 102 MET A C 1
ATOM 811 O O . MET A 1 102 ? 32.503 10.353 -37.281 1.00 52.62 102 MET A O 1
ATOM 815 N N . GLN A 1 103 ? 32.798 9.353 -35.301 1.00 53.34 103 GLN A N 1
ATOM 816 C CA . GLN A 1 103 ? 34.262 9.414 -35.366 1.00 53.34 103 GLN A CA 1
ATOM 817 C C . GLN A 1 103 ? 34.840 8.486 -36.446 1.00 53.34 103 GLN A C 1
ATOM 819 O O . GLN A 1 103 ? 35.806 8.855 -37.113 1.00 53.34 103 GLN A O 1
ATOM 824 N N . ASN A 1 104 ? 34.229 7.322 -36.677 1.00 54.62 104 ASN A N 1
ATOM 825 C CA . ASN A 1 104 ? 34.631 6.376 -37.723 1.00 54.62 104 ASN A CA 1
ATOM 826 C C . ASN A 1 104 ? 34.235 6.853 -39.139 1.00 54.62 104 ASN A C 1
ATOM 828 O O . ASN A 1 104 ? 34.923 6.589 -40.125 1.00 54.62 104 ASN A O 1
ATOM 832 N N . LEU A 1 105 ? 33.144 7.618 -39.256 1.00 53.00 105 LEU A N 1
ATOM 833 C CA . LEU A 1 105 ? 32.766 8.297 -40.501 1.00 53.00 105 LEU A CA 1
ATOM 834 C C . LEU A 1 105 ? 33.711 9.459 -40.837 1.00 53.00 105 LEU A C 1
ATOM 836 O O . LEU A 1 105 ? 34.045 9.642 -42.006 1.00 53.00 105 LEU A O 1
ATOM 840 N N . ASN A 1 106 ? 34.196 10.184 -39.827 1.00 53.12 106 ASN A N 1
ATOM 841 C CA . ASN A 1 106 ? 35.134 11.298 -40.002 1.00 53.12 106 ASN A CA 1
ATOM 842 C C . ASN A 1 106 ? 36.601 10.866 -40.194 1.00 53.12 106 ASN A C 1
ATOM 844 O O . ASN A 1 106 ? 37.429 11.694 -40.565 1.00 53.12 106 ASN A O 1
ATOM 848 N N . SER A 1 107 ? 36.940 9.593 -39.966 1.00 55.78 107 SER A N 1
ATOM 849 C CA . SER A 1 107 ? 38.302 9.061 -40.125 1.00 55.78 107 SER A CA 1
ATOM 850 C C . SER A 1 107 ? 38.530 8.285 -41.428 1.00 55.78 107 SER A C 1
ATOM 852 O O . SER A 1 107 ? 39.654 7.856 -41.700 1.00 55.78 107 SER A O 1
ATOM 854 N N . LYS A 1 108 ? 37.508 8.132 -42.285 1.00 51.06 108 LYS A N 1
ATOM 855 C CA . LYS A 1 108 ? 37.697 7.575 -43.634 1.00 51.06 108 LYS A CA 1
ATOM 856 C C . LYS A 1 108 ? 38.426 8.596 -44.521 1.00 51.06 108 LYS A C 1
ATOM 858 O O . LYS A 1 108 ? 37.892 9.684 -44.736 1.00 51.06 108 LYS A O 1
ATOM 863 N N . PRO A 1 109 ? 39.603 8.273 -45.090 1.00 44.69 109 PRO A N 1
ATOM 864 C CA . PRO A 1 109 ? 40.281 9.185 -45.999 1.00 44.69 109 PRO A CA 1
ATOM 865 C C . PRO A 1 109 ? 39.425 9.401 -47.253 1.00 44.69 109 PRO A C 1
ATOM 867 O O . PRO A 1 109 ? 38.946 8.441 -47.867 1.00 44.69 109 PRO A O 1
ATOM 870 N N . LEU A 1 110 ? 39.250 10.668 -47.636 1.00 47.53 110 LEU A N 1
ATOM 871 C CA . LEU A 1 110 ? 38.683 11.075 -48.920 1.00 47.53 110 LEU A CA 1
ATOM 872 C C . LEU A 1 110 ? 39.506 10.427 -50.043 1.00 47.53 110 LEU A C 1
ATOM 874 O O . LEU A 1 110 ? 40.598 10.881 -50.373 1.00 47.53 110 LEU A O 1
ATOM 878 N N . ARG A 1 111 ? 38.996 9.347 -50.645 1.00 48.44 111 ARG A N 1
ATOM 879 C CA . ARG A 1 111 ? 39.493 8.899 -51.949 1.00 48.44 111 ARG A CA 1
ATOM 880 C C . ARG A 1 111 ? 39.041 9.926 -52.981 1.00 48.44 111 ARG A C 1
ATOM 882 O O . ARG A 1 111 ? 37.895 9.899 -53.426 1.00 48.44 111 ARG A O 1
ATOM 889 N N . GLU A 1 112 ? 39.945 10.830 -53.343 1.00 41.62 112 GLU A N 1
ATOM 890 C CA . GLU A 1 112 ? 39.801 11.714 -54.496 1.00 41.62 112 GLU A CA 1
ATOM 891 C C . GLU A 1 112 ? 39.612 10.875 -55.768 1.00 41.62 112 GLU A C 1
ATOM 893 O O . GLU A 1 112 ? 40.552 10.311 -56.325 1.00 41.62 112 GLU A O 1
ATOM 898 N N . ASN A 1 113 ? 38.373 10.780 -56.246 1.00 41.69 113 ASN A N 1
ATOM 899 C CA . ASN A 1 113 ? 38.089 10.347 -57.608 1.00 41.69 113 ASN A CA 1
ATOM 900 C C . ASN A 1 113 ? 38.223 11.560 -58.535 1.00 41.69 113 ASN A C 1
ATOM 902 O O . ASN A 1 113 ? 37.225 12.155 -58.942 1.00 41.69 113 ASN A O 1
ATOM 906 N N . ASN A 1 114 ? 39.456 11.909 -58.899 1.00 45.78 114 ASN A N 1
ATOM 907 C CA . ASN A 1 114 ? 39.701 12.770 -60.052 1.00 45.78 114 ASN A CA 1
ATOM 908 C C . ASN A 1 114 ? 39.414 11.971 -61.332 1.00 45.78 114 ASN A C 1
ATOM 910 O O . ASN A 1 114 ? 40.273 11.270 -61.862 1.00 45.78 114 ASN A O 1
ATOM 914 N N . LYS A 1 115 ? 38.175 12.058 -61.824 1.00 46.16 115 LYS A N 1
ATOM 915 C CA . LYS A 1 115 ? 37.848 11.774 -63.226 1.00 46.16 115 LYS A CA 1
ATOM 916 C C . LYS A 1 115 ? 37.427 13.080 -63.886 1.00 46.16 115 LYS A C 1
ATOM 918 O O . LYS A 1 115 ? 36.398 13.652 -63.529 1.00 46.16 115 LYS A O 1
ATOM 923 N N . GLU A 1 116 ? 38.256 13.526 -64.826 1.00 50.91 116 GLU A N 1
ATOM 924 C CA . GLU A 1 116 ? 38.025 14.654 -65.726 1.00 50.91 116 GLU A CA 1
ATOM 925 C C . GLU A 1 116 ? 36.573 14.702 -66.219 1.00 50.91 116 GLU A C 1
ATOM 927 O O . GLU A 1 116 ? 36.076 13.767 -66.851 1.00 50.91 116 GLU A O 1
ATOM 932 N N . LYS A 1 117 ? 35.901 15.831 -65.991 1.00 45.38 117 LYS A N 1
ATOM 933 C CA . LYS A 1 117 ? 34.725 16.217 -66.769 1.00 45.38 117 LYS A CA 1
ATOM 934 C C . LYS A 1 117 ? 35.150 17.317 -67.734 1.00 45.38 117 LYS A C 1
ATOM 936 O O . LYS A 1 117 ? 35.393 18.444 -67.315 1.00 45.38 117 LYS A O 1
ATOM 941 N N . LYS A 1 118 ? 35.223 16.982 -69.026 1.00 47.50 118 LYS A N 1
ATOM 942 C CA . LYS A 1 118 ? 35.251 17.974 -70.112 1.00 47.50 118 LYS A CA 1
ATOM 943 C C . LYS A 1 118 ? 34.030 18.904 -69.992 1.00 47.50 118 LYS A C 1
ATOM 945 O O . LYS A 1 118 ? 32.943 18.412 -69.670 1.00 47.50 118 LYS A O 1
ATOM 950 N N . PRO A 1 119 ? 34.168 20.212 -70.264 1.00 43.47 119 PRO A N 1
ATOM 951 C CA . PRO A 1 119 ? 33.036 21.128 -70.246 1.00 43.47 119 PRO A CA 1
ATOM 952 C C . PRO A 1 119 ? 32.097 20.842 -71.430 1.00 43.47 119 PRO A C 1
ATOM 954 O O . PRO A 1 119 ? 32.549 20.599 -72.547 1.00 43.47 119 PRO A O 1
ATOM 957 N N . LYS A 1 120 ? 30.784 20.844 -71.170 1.00 52.38 120 LYS A N 1
ATOM 958 C CA . LYS A 1 120 ? 29.742 20.864 -72.207 1.00 52.38 120 LYS A CA 1
ATOM 959 C C . LYS A 1 120 ? 29.557 22.308 -72.683 1.00 52.38 120 LYS A C 1
ATOM 961 O O . LYS A 1 120 ? 29.435 23.203 -71.850 1.00 52.38 120 LYS A O 1
ATOM 966 N N . GLU A 1 121 ? 29.544 22.506 -73.997 1.00 45.69 121 GLU A N 1
ATOM 967 C CA . GLU A 1 121 ? 29.254 23.787 -74.654 1.00 45.69 121 GLU A CA 1
ATOM 968 C C . GLU A 1 121 ? 27.788 24.241 -74.455 1.00 45.69 121 GLU A C 1
ATOM 970 O O . GLU A 1 121 ? 26.937 23.420 -74.093 1.00 45.69 121 GLU A O 1
ATOM 975 N N . PRO A 1 122 ? 27.477 25.542 -74.646 1.00 45.91 122 PRO A N 1
ATOM 976 C CA . PRO A 1 122 ? 26.256 26.165 -74.145 1.00 45.91 122 PRO A CA 1
ATOM 977 C C . PRO A 1 122 ? 25.111 26.223 -75.179 1.00 45.91 122 PRO A C 1
ATOM 979 O O . PRO A 1 122 ? 25.286 26.710 -76.286 1.00 45.91 122 PRO A O 1
ATOM 982 N N . TYR A 1 123 ? 23.927 25.789 -74.735 1.00 45.72 123 TYR A N 1
ATOM 983 C CA . TYR A 1 123 ? 22.56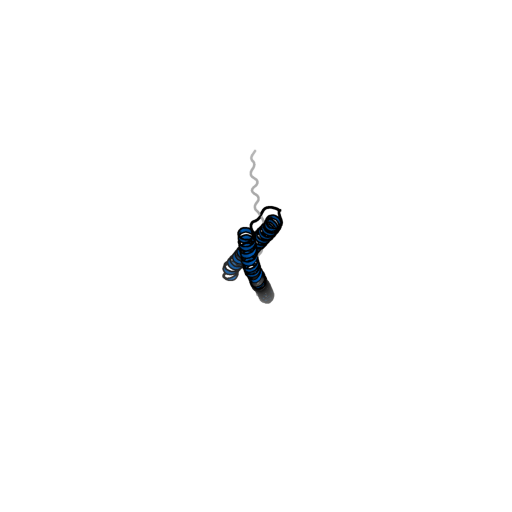0 26.259 -75.042 1.00 45.72 123 TYR A CA 1
ATOM 984 C C . TYR A 1 123 ? 22.218 26.756 -76.470 1.00 45.72 123 TYR A C 1
ATOM 986 O O . TYR A 1 123 ? 22.438 27.918 -76.805 1.00 45.72 123 TYR A O 1
ATOM 994 N N . GLU A 1 124 ? 21.479 25.945 -77.240 1.00 43.41 124 GLU A N 1
ATOM 995 C CA . GLU A 1 124 ? 20.585 26.447 -78.296 1.00 43.41 124 GLU A CA 1
ATOM 996 C C . GLU A 1 124 ? 19.260 26.913 -77.670 1.00 43.41 124 GLU A C 1
ATOM 998 O O . GLU A 1 124 ? 18.466 26.112 -77.175 1.00 43.41 124 GLU A O 1
ATOM 1003 N N . ILE A 1 125 ? 19.005 28.223 -77.690 1.00 50.78 125 ILE A N 1
ATOM 1004 C CA . ILE A 1 125 ? 17.677 28.782 -77.420 1.00 50.78 125 ILE A CA 1
ATOM 1005 C C . ILE A 1 125 ? 16.966 28.914 -78.767 1.00 50.78 125 ILE A C 1
ATOM 1007 O O . ILE A 1 125 ? 17.271 29.815 -79.549 1.00 50.78 125 ILE A O 1
ATOM 1011 N N . MET A 1 126 ? 15.999 28.029 -79.027 1.00 41.91 126 MET A N 1
ATOM 1012 C CA . MET A 1 126 ? 15.042 28.201 -80.120 1.00 41.91 126 MET A CA 1
ATOM 1013 C C . MET A 1 126 ? 14.290 29.524 -79.933 1.00 41.91 126 MET A C 1
ATOM 1015 O O . MET A 1 126 ? 13.530 29.686 -78.978 1.00 41.91 126 MET A O 1
ATOM 1019 N N . ARG A 1 127 ? 14.452 30.461 -80.869 1.00 47.50 127 ARG A N 1
ATOM 1020 C CA . ARG A 1 127 ? 13.469 31.524 -81.095 1.00 47.50 127 ARG A CA 1
ATOM 1021 C C . ARG A 1 127 ? 12.634 31.143 -82.306 1.00 47.50 127 ARG A C 1
ATOM 1023 O O . ARG A 1 127 ? 13.087 31.270 -83.436 1.00 47.50 127 ARG A O 1
ATOM 1030 N N . GLY A 1 128 ? 11.409 30.701 -82.056 1.00 38.16 128 GLY A N 1
ATOM 1031 C CA . GLY A 1 128 ? 10.334 30.777 -83.033 1.00 38.16 128 GLY A CA 1
ATOM 1032 C C . GLY A 1 128 ? 9.359 31.854 -82.585 1.00 38.16 128 GLY A C 1
ATOM 1033 O O . GLY A 1 128 ? 8.835 31.740 -81.488 1.00 38.16 128 GLY A O 1
ATOM 1034 N N . PHE A 1 129 ? 9.131 32.872 -83.415 1.00 39.66 129 PHE A N 1
ATOM 1035 C CA . PHE A 1 129 ? 7.817 33.492 -83.607 1.00 39.66 129 PHE A CA 1
ATOM 1036 C C . PHE A 1 129 ? 7.757 34.122 -85.004 1.00 39.66 129 PHE A C 1
ATOM 1038 O O . PHE A 1 129 ? 8.693 34.788 -85.438 1.00 39.66 129 PHE A O 1
ATOM 1045 N N . HIS A 1 130 ? 6.657 33.815 -85.692 1.00 37.78 130 HIS A N 1
ATOM 1046 C CA . HIS A 1 130 ? 6.259 34.269 -87.023 1.00 37.78 130 HIS A CA 1
ATOM 1047 C C . HIS A 1 130 ? 5.761 35.720 -86.991 1.00 37.78 130 HIS A C 1
ATOM 1049 O O . HIS A 1 130 ? 5.013 36.044 -86.069 1.00 37.78 130 HIS A O 1
ATOM 1055 N N . ILE A 1 131 ? 6.078 36.504 -88.032 1.00 40.78 131 ILE A N 1
ATOM 1056 C CA . ILE A 1 131 ? 5.121 37.200 -88.923 1.00 40.78 131 ILE A CA 1
ATOM 1057 C C . ILE A 1 131 ? 5.741 37.201 -90.323 1.00 40.78 131 ILE A C 1
ATOM 1059 O O . ILE A 1 131 ? 6.946 37.527 -90.409 1.00 40.78 131 ILE A O 1
#